Protein 1KNA (pdb70)

Organism: Drosophila melanogaster (NCBI:txid7227)

Solvent-accessible surface area: 4051 Å² total

B-factor: mean 25.81, std 12.1, range [9.49, 65.36]

GO terms:
  GO:0000278 mitotic cell cycle (P, IDA)
  GO:0000182 rDNA binding (F, IDA)
  GO:0000779 condensed chromosome, centromeric region (C, IDA)
  GO:0000781 chromosome, telomeric region (C, IDA)
  GO:0000791 euchromatin (C, IDA)
  GO:0000792 heterochromatin (C, IDA)
  GO:0000793 condensed chromosome (C, IDA)
  GO:0005634 nucleus (C, IDA)
  GO:0005694 chromosome (C, IDA)
  GO:0005700 polytene chromosome (C, IDA)
  GO:0005701 polytene chromosome chromocenter (C, IDA)
  GO:0005721 pericentric heterochromatin (C, IDA)
  GO:0010369 chromocenter (C, IDA)
  GO:0003682 chromatin binding (F, IDA)
  GO:0003696 satellite DNA binding (F, IDA)
  GO:0003723 RNA binding (F, IDA)
  GO:0031507 heterochromatin formation (P, IDA)
  GO:0031507 heterochromatin formation (P, HMP)
  GO:0031508 pericentric heterochromatin formation (P, HMP)
  GO:0005703 polytene chromosome puff (C, TAS)

Nearest PDB structures (foldseek):
  6mha-assembly1_A  TM=1.016E+00  e=1.166E-08  Drosophila melanogaster
  1q3l-assembly1_A  TM=1.016E+00  e=1.242E-08  Drosophila melanogaster
  6asz-assembly1_A  TM=1.015E+00  e=2.327E-08  Drosophila melanogaster
  3fdt-assembly1_A  TM=9.803E-01  e=2.278E-06  Homo sapiens
  6v2r-assembly1_A  TM=9.323E-01  e=3.183E-05  Homo sapiens

Structure (mmCIF, N/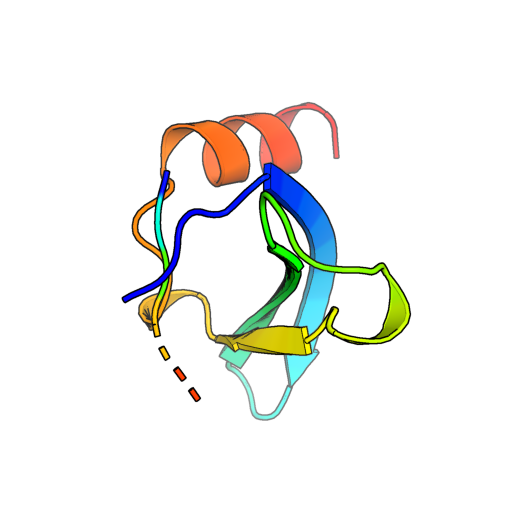CA/C/O backbone):
data_1KNA
#
_entry.id   1KNA
#
_cell.length_a   33.792
_cell.length_b   76.883
_cell.length_c   75.548
_cell.angle_alpha   90.00
_cell.angle_beta   90.00
_cell.angle_gamma   90.00
#
_symmetry.space_group_name_H-M   'C 2 2 21'
#
loop_
_entity.id
_entity.type
_entity.pdbx_description
1 polymer 'HETEROCHROMATIN PROTEIN 1'
2 polymer 'METHYLATED Histone H3'
3 water water
#
loop_
_atom_site.group_PDB
_atom_site.id
_atom_site.type_symbol
_atom_site.label_atom_id
_atom_site.label_alt_id
_atom_site.label_comp_id
_atom_site.label_asym_id
_atom_site.label_entity_id
_atom_site.label_seq_id
_atom_site.pdbx_PDB_ins_code
_atom_site.Cartn_x
_atom_site.Cartn_y
_atom_site.Cartn_z
_atom_site.occupancy
_atom_site.B_iso_or_equiv
_atom_site.auth_seq_id
_atom_site.auth_comp_id
_atom_site.auth_asym_id
_atom_site.auth_atom_id
_atom_site.pdbx_PDB_model_num
ATOM 1 N N . GLU A 1 16 ? -3.828 24.748 6.636 1.00 31.57 23 GLU A N 1
ATOM 2 C CA . GLU A 1 16 ? -4.783 24.790 7.773 1.00 29.60 23 GLU A CA 1
ATOM 3 C C . GLU A 1 16 ? -4.593 26.009 8.675 1.00 27.27 23 GLU A C 1
ATOM 4 O O . GLU A 1 16 ? -5.480 26.335 9.460 1.00 26.01 23 GLU A O 1
ATOM 10 N N . TYR A 1 17 ? -3.447 26.681 8.565 1.00 23.59 24 TYR A N 1
ATOM 11 C CA . TYR A 1 17 ? -3.190 27.882 9.369 1.00 22.52 24 TYR A CA 1
ATOM 12 C C . TYR A 1 17 ? -2.692 29.043 8.517 1.00 20.86 24 TYR A C 1
ATOM 13 O O . TYR A 1 17 ? -2.003 28.843 7.517 1.00 20.31 24 TYR A O 1
ATOM 22 N N . ALA A 1 18 ? -3.033 30.258 8.934 1.00 20.55 25 ALA A N 1
ATOM 23 C CA . ALA A 1 18 ? -2.621 31.463 8.222 1.00 18.69 25 ALA A CA 1
ATOM 24 C C . ALA A 1 18 ? -1.126 31.717 8.405 1.00 17.45 25 ALA A C 1
ATOM 25 O O . ALA A 1 18 ? -0.618 31.715 9.526 1.00 15.87 25 ALA A O 1
ATOM 27 N N . VAL A 1 19 ? -0.429 31.934 7.292 1.00 16.89 26 VAL A N 1
ATOM 28 C CA . VAL A 1 19 ? 1.010 32.187 7.310 1.00 13.63 26 VAL A CA 1
ATOM 29 C C . VAL A 1 19 ? 1.304 33.684 7.295 1.00 16.01 26 VAL A C 1
ATOM 30 O O . VAL A 1 19 ? 0.724 34.428 6.508 1.00 14.36 26 VAL A O 1
ATOM 34 N N . GLU A 1 20 ? 2.211 34.115 8.167 1.00 15.95 27 GLU A N 1
ATOM 35 C CA . GLU A 1 20 ? 2.592 35.522 8.241 1.00 14.59 27 GLU A CA 1
ATOM 36 C C . GLU A 1 20 ? 3.687 35.820 7.222 1.00 14.79 27 GLU A C 1
ATOM 37 O O . GLU A 1 20 ? 3.587 36.764 6.438 1.00 14.29 27 GLU A O 1
ATOM 43 N N . LYS A 1 21 ? 4.745 35.016 7.241 1.00 15.37 28 LYS A N 1
ATOM 44 C CA . LYS A 1 21 ? 5.848 35.215 6.312 1.00 16.30 28 LYS A CA 1
ATOM 45 C C . LYS A 1 21 ? 6.806 34.036 6.268 1.00 17.03 28 LYS A C 1
ATOM 46 O O . LYS A 1 21 ? 6.856 33.209 7.185 1.00 14.73 28 LYS A O 1
ATOM 52 N N . ILE A 1 22 ? 7.571 33.978 5.186 1.00 14.25 29 ILE A N 1
ATOM 53 C CA . ILE A 1 22 ? 8.568 32.944 5.005 1.00 16.46 29 ILE A CA 1
ATOM 54 C C . ILE A 1 22 ? 9.864 33.559 5.517 1.00 17.47 29 ILE A C 1
ATOM 55 O O . ILE A 1 22 ? 10.249 34.653 5.105 1.00 15.05 29 ILE A O 1
ATOM 60 N N . ILE A 1 23 ? 10.515 32.852 6.431 1.00 16.35 30 ILE A N 1
ATOM 61 C CA . ILE A 1 23 ? 11.749 33.313 7.044 1.00 18.06 30 ILE A CA 1
ATOM 62 C C . ILE A 1 23 ? 12.984 32.735 6.373 1.00 17.84 30 ILE A C 1
ATOM 63 O O . ILE A 1 23 ? 14.001 33.410 6.240 1.00 18.84 30 ILE A O 1
ATOM 68 N N . ASP A 1 24 ? 12.893 31.482 5.947 1.00 17.92 31 ASP A N 1
ATOM 69 C CA . ASP A 1 24 ? 14.032 30.828 5.324 1.00 18.43 31 ASP A CA 1
ATOM 70 C C . ASP A 1 24 ? 13.576 29.695 4.412 1.00 17.54 31 ASP A C 1
ATOM 71 O O . ASP A 1 24 ? 12.399 29.334 4.400 1.00 15.06 31 ASP A O 1
ATOM 76 N N . ARG A 1 25 ? 14.524 29.145 3.658 1.00 16.95 32 ARG A N 1
ATOM 77 C CA . ARG A 1 25 ? 14.268 28.063 2.712 1.00 18.42 32 ARG A CA 1
ATOM 78 C C . ARG A 1 25 ? 15.437 27.080 2.728 1.00 19.18 32 ARG A C 1
ATOM 79 O O . ARG A 1 25 ? 16.585 27.478 2.895 1.00 20.25 32 ARG A O 1
ATOM 87 N N . ARG A 1 26 ? 15.141 25.797 2.561 1.00 18.67 33 ARG A N 1
ATOM 88 C CA . ARG A 1 26 ? 16.188 24.788 2.545 1.00 20.16 33 ARG A CA 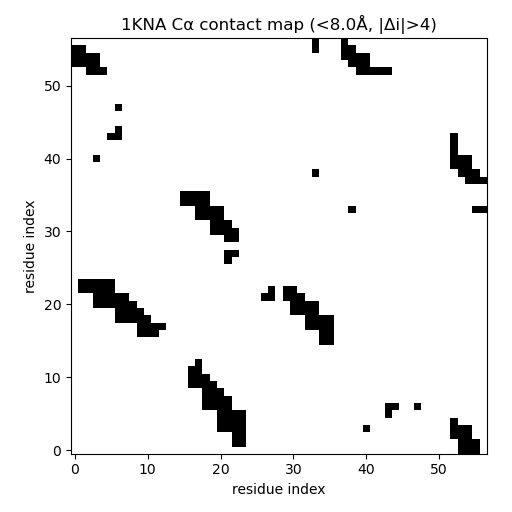1
ATOM 89 C C . ARG A 1 26 ? 15.717 23.580 1.763 1.00 19.27 33 ARG A C 1
ATOM 90 O O . ARG A 1 26 ? 14.550 23.478 1.385 1.00 18.53 33 ARG A O 1
ATOM 98 N N . VAL A 1 27 ? 16.644 22.664 1.530 1.00 19.59 34 VAL A N 1
ATOM 99 C CA . VAL A 1 27 ? 16.343 21.435 0.826 1.00 18.85 34 VAL A CA 1
ATOM 100 C C . VAL A 1 27 ? 16.705 20.284 1.755 1.00 20.25 34 VAL A C 1
ATOM 101 O O . VAL A 1 27 ? 17.833 20.213 2.247 1.00 18.48 34 VAL A O 1
ATOM 105 N N . ARG A 1 28 ? 15.743 19.397 1.995 1.00 19.59 35 ARG A N 1
ATOM 106 C CA . ARG A 1 28 ? 15.934 18.236 2.864 1.00 22.25 35 ARG A CA 1
ATOM 107 C C . ARG A 1 28 ? 15.264 17.021 2.231 1.00 21.03 35 ARG A C 1
ATOM 108 O O . ARG A 1 28 ? 14.101 17.078 1.846 1.00 20.72 35 ARG A O 1
ATOM 116 N N . LYS A 1 29 ? 15.999 15.923 2.124 1.00 21.65 36 LYS A N 1
ATOM 117 C CA . LYS A 1 29 ? 15.451 14.718 1.525 1.00 22.34 36 LYS A CA 1
ATOM 118 C C . LYS A 1 29 ? 14.928 15.017 0.125 1.00 20.36 36 LYS A C 1
ATOM 119 O O . LYS A 1 29 ? 13.909 14.471 -0.293 1.00 22.37 36 LYS A O 1
ATOM 125 N N . GLY A 1 30 ? 15.633 15.888 -0.590 1.00 17.31 37 GLY A N 1
ATOM 126 C CA . GLY A 1 30 ? 15.239 16.243 -1.945 1.00 19.27 37 GLY A CA 1
ATOM 127 C C . GLY A 1 30 ? 13.954 17.051 -2.037 1.00 20.65 37 GLY A C 1
ATOM 128 O O . GLY A 1 30 ? 13.402 17.224 -3.125 1.00 20.77 37 GLY A O 1
ATOM 129 N N . MET A 1 31 ? 13.488 17.549 -0.893 1.00 19.08 38 MET A N 1
ATOM 130 C CA . MET A 1 31 ? 12.268 18.354 -0.808 1.00 22.90 38 MET A CA 1
ATOM 131 C C . MET A 1 31 ? 12.584 19.788 -0.427 1.00 21.59 38 MET A C 1
ATOM 132 O O . MET A 1 31 ? 13.381 20.030 0.476 1.00 20.12 38 MET A O 1
ATOM 137 N N . VAL A 1 32 ? 11.952 20.740 -1.102 1.00 21.58 39 VAL A N 1
ATOM 138 C CA . VAL A 1 32 ? 12.161 22.142 -0.770 1.00 20.42 39 VAL A CA 1
ATOM 139 C C . VAL A 1 32 ? 11.284 22.418 0.453 1.00 19.70 39 VAL A C 1
ATOM 140 O O . VAL A 1 32 ? 10.124 22.004 0.492 1.00 19.21 39 VAL A O 1
ATOM 144 N N . GLU A 1 33 ? 11.841 23.090 1.456 1.00 17.61 40 GLU A N 1
ATOM 145 C CA . GLU A 1 33 ? 11.085 23.415 2.661 1.00 15.26 40 GLU A CA 1
ATOM 146 C C . GLU A 1 33 ? 11.253 24.875 3.021 1.00 14.60 40 GLU A C 1
ATOM 147 O O . GLU A 1 33 ? 12.309 25.461 2.786 1.00 14.12 40 GLU A O 1
ATOM 153 N N . TYR A 1 34 ? 10.209 25.454 3.603 1.00 13.15 41 TYR A N 1
ATOM 154 C CA . TYR A 1 34 ? 10.222 26.858 4.007 1.00 12.31 41 TYR A CA 1
ATOM 155 C C . TYR A 1 34 ? 10.031 26.974 5.517 1.00 13.07 41 TYR A C 1
ATOM 156 O O . TYR A 1 34 ? 9.218 26.262 6.103 1.00 13.02 41 TYR A O 1
ATOM 165 N N . TYR A 1 35 ? 10.793 27.863 6.146 1.00 13.23 42 TYR A N 1
ATOM 166 C CA . TYR A 1 35 ? 10.673 28.078 7.582 1.00 14.11 42 TYR A CA 1
ATOM 167 C C . TYR A 1 35 ? 9.610 29.165 7.722 1.00 13.70 42 TYR A C 1
ATOM 168 O O . TYR A 1 35 ? 9.809 30.300 7.292 1.00 14.66 42 TYR A O 1
ATOM 177 N N . LEU A 1 36 ? 8.483 28.810 8.320 1.00 12.40 43 LEU A N 1
ATOM 178 C CA . LEU A 1 36 ? 7.376 29.738 8.444 1.00 12.97 43 LEU A CA 1
ATOM 179 C C . LEU A 1 36 ? 7.082 30.324 9.817 1.00 15.19 43 LEU A C 1
ATOM 180 O O . LEU A 1 36 ? 7.223 29.661 10.854 1.00 13.10 43 LEU A O 1
ATOM 185 N N . LYS A 1 37 ? 6.659 31.585 9.798 1.00 15.06 44 LYS A N 1
ATOM 186 C CA . LYS A 1 37 ? 6.239 32.302 10.996 1.00 14.16 44 LYS A CA 1
ATOM 187 C C . LYS A 1 37 ? 4.727 32.303 10.825 1.00 14.92 44 LYS A C 1
ATOM 188 O O . LYS A 1 37 ? 4.210 32.827 9.837 1.00 17.56 44 LYS A O 1
ATOM 194 N N . TRP A 1 38 ? 4.012 31.701 11.768 1.00 14.26 45 TRP A N 1
ATOM 195 C CA . TRP A 1 38 ? 2.563 31.634 11.659 1.00 14.43 45 TRP A CA 1
ATOM 196 C C . TRP A 1 38 ? 1.893 32.878 12.223 1.00 15.50 45 TRP A C 1
ATOM 197 O O . TRP A 1 38 ? 2.272 33.371 13.285 1.00 17.76 45 TRP A O 1
ATOM 208 N N . LYS A 1 39 ? 0.906 33.398 11.499 1.00 16.78 46 LYS A N 1
ATOM 209 C CA . LYS A 1 39 ? 0.204 34.599 11.946 1.00 18.41 46 LYS A CA 1
ATOM 210 C C . LYS A 1 39 ? -0.528 34.340 13.260 1.00 16.47 46 LYS A C 1
ATOM 211 O O . LYS A 1 39 ? -1.242 33.348 13.401 1.00 16.91 46 LYS A O 1
ATOM 217 N N . GLY A 1 40 ? -0.334 35.234 14.222 1.00 17.46 47 GLY A N 1
ATOM 218 C CA . GLY A 1 40 ? -0.985 35.086 15.510 1.00 18.07 47 GLY A CA 1
ATOM 219 C C . GLY A 1 40 ? -0.293 34.122 16.458 1.00 18.56 47 GLY A C 1
ATOM 220 O O . GLY A 1 40 ? -0.774 33.910 17.567 1.00 18.49 47 GLY A O 1
ATOM 221 N N . TYR A 1 41 ? 0.821 33.524 16.032 1.00 19.03 48 TYR A N 1
ATOM 222 C CA . TYR A 1 41 ? 1.563 32.598 16.894 1.00 18.90 48 TYR A CA 1
ATOM 223 C C . TYR A 1 41 ? 2.960 33.127 17.204 1.00 19.56 48 TYR A C 1
ATOM 224 O O . TYR A 1 41 ? 3.514 33.915 16.445 1.00 20.68 48 TYR A O 1
ATOM 233 N N . PRO A 1 42 ? 3.547 32.694 18.331 1.00 19.40 49 PRO A N 1
ATOM 234 C CA . PRO A 1 42 ? 4.886 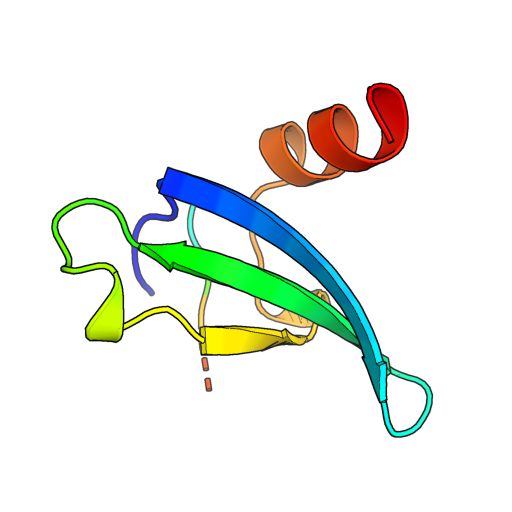33.132 18.734 1.00 20.13 49 PRO A CA 1
ATOM 235 C C . PRO A 1 42 ? 5.967 32.547 17.830 1.00 20.39 49 PRO A C 1
ATOM 236 O O . PRO A 1 42 ? 5.752 31.527 17.159 1.00 19.10 49 PRO A O 1
ATOM 240 N N . GLU A 1 43 ? 7.125 33.201 17.813 1.00 20.70 50 GLU A N 1
ATOM 241 C CA . GLU A 1 43 ? 8.257 32.755 17.008 1.00 22.71 50 GLU A CA 1
ATOM 242 C C . GLU A 1 43 ? 8.602 31.317 17.374 1.00 22.16 50 GLU A C 1
ATOM 243 O O . GLU A 1 43 ? 9.076 30.554 16.535 1.00 20.40 50 GLU A O 1
ATOM 249 N N . THR A 1 44 ? 8.374 30.958 18.634 1.00 21.85 51 THR A N 1
ATOM 250 C CA . THR A 1 44 ? 8.673 29.613 19.109 1.00 22.63 51 THR A CA 1
ATOM 251 C C . THR A 1 44 ? 7.890 28.542 18.362 1.00 21.78 51 THR A C 1
ATOM 252 O O . THR A 1 44 ? 8.225 27.365 18.439 1.00 22.25 51 THR A O 1
ATOM 256 N N . GLU A 1 45 ? 6.848 28.943 17.641 1.00 19.10 52 GLU A N 1
ATOM 257 C CA . GLU A 1 45 ? 6.047 27.978 16.890 1.00 18.09 52 GLU A CA 1
ATOM 258 C C . GLU A 1 45 ? 6.465 27.901 15.416 1.00 17.59 52 GLU A C 1
ATOM 259 O O . GLU A 1 45 ? 5.836 27.200 14.623 1.00 16.50 52 GLU A O 1
ATOM 265 N N . ASN A 1 46 ? 7.506 28.635 15.039 1.00 16.48 53 ASN A N 1
ATOM 266 C CA . ASN A 1 46 ? 7.972 28.583 13.656 1.00 17.61 53 ASN A CA 1
ATOM 267 C C . ASN A 1 46 ? 8.328 27.139 13.341 1.00 18.23 53 ASN A C 1
ATOM 268 O O . ASN A 1 46 ? 8.868 26.429 14.189 1.00 18.81 53 ASN A O 1
ATOM 273 N N . THR A 1 47 ? 8.019 26.704 12.126 1.00 17.94 54 THR A N 1
ATOM 274 C CA . THR A 1 47 ? 8.318 25.335 11.724 1.00 19.24 54 THR A CA 1
ATOM 275 C C . THR A 1 47 ? 8.693 25.254 10.254 1.00 18.70 54 THR A C 1
ATOM 276 O O . THR A 1 47 ? 8.340 26.131 9.461 1.00 16.50 54 THR A O 1
ATOM 280 N N . TRP A 1 48 ? 9.418 24.197 9.908 1.00 17.23 55 TRP A N 1
ATOM 281 C CA . TRP A 1 48 ? 9.822 23.951 8.531 1.00 17.45 55 TRP A CA 1
ATOM 282 C C . TRP A 1 48 ? 8.725 23.121 7.886 1.00 17.62 55 TRP A C 1
ATOM 283 O O . TRP A 1 48 ? 8.325 22.083 8.422 1.00 18.40 55 TRP A O 1
ATOM 294 N N . GLU A 1 49 ? 8.240 23.576 6.736 1.00 16.67 56 GLU A N 1
ATOM 295 C CA . GLU A 1 49 ? 7.177 22.874 6.025 1.00 15.92 56 GLU A CA 1
ATOM 296 C C . GLU A 1 49 ? 7.538 22.652 4.559 1.00 16.31 56 GLU A C 1
ATOM 297 O O . GLU A 1 49 ? 8.052 23.5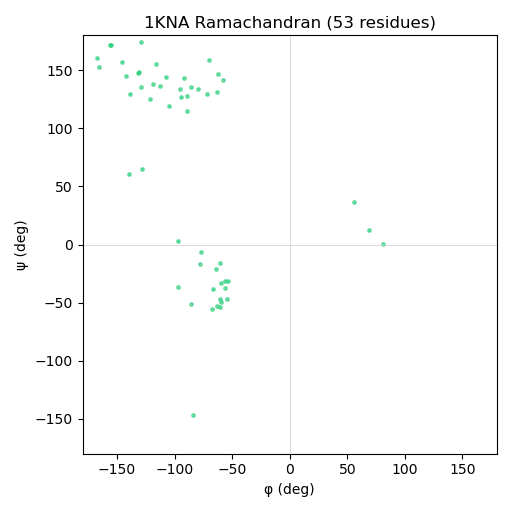52 3.901 1.00 16.14 56 GLU A O 1
ATOM 303 N N . PRO A 1 50 ? 7.290 21.442 4.033 1.00 16.90 57 PRO A N 1
ATOM 304 C CA . PRO A 1 50 ? 7.600 21.173 2.625 1.00 17.26 57 PRO A CA 1
ATOM 305 C C . PRO A 1 50 ? 6.741 22.121 1.789 1.00 17.51 57 PRO A C 1
ATOM 306 O O . PRO A 1 50 ? 5.621 22.448 2.179 1.00 16.98 57 PRO A O 1
ATOM 310 N N . GLU A 1 51 ? 7.270 22.564 0.655 1.00 18.86 58 GLU A N 1
ATOM 311 C CA . GLU A 1 51 ? 6.561 23.504 -0.203 1.00 20.06 58 GLU A CA 1
ATOM 312 C C . GLU A 1 51 ? 5.154 23.072 -0.604 1.00 18.23 58 GLU A C 1
ATOM 313 O O . GLU A 1 51 ? 4.281 23.914 -0.788 1.00 16.51 58 GLU A O 1
ATOM 319 N N . ASN A 1 52 ? 4.932 21.768 -0.732 1.00 18.66 59 ASN A N 1
ATOM 320 C CA . ASN A 1 52 ? 3.619 21.260 -1.116 1.00 19.45 59 ASN A CA 1
ATOM 321 C C . ASN A 1 52 ? 2.559 21.582 -0.061 1.00 18.87 59 ASN A C 1
ATOM 322 O O . ASN A 1 52 ? 1.366 21.595 -0.359 1.00 21.06 59 ASN A O 1
ATOM 327 N N . ASN A 1 53 ? 2.995 21.844 1.168 1.00 16.74 60 ASN A N 1
ATOM 328 C CA . ASN A 1 53 ? 2.079 22.171 2.267 1.00 14.26 60 ASN A CA 1
ATOM 329 C C . ASN A 1 53 ? 1.581 23.610 2.218 1.00 14.8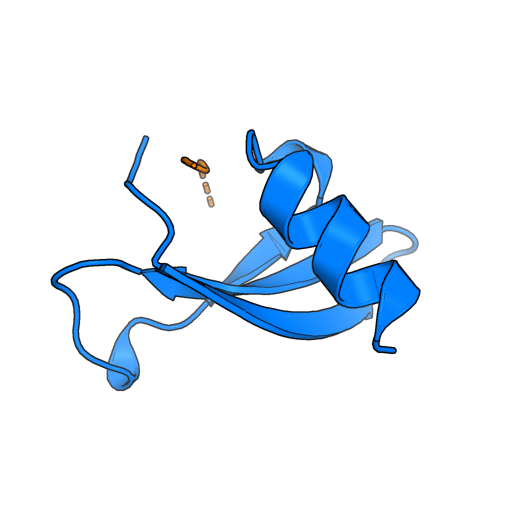0 60 ASN A C 1
ATOM 330 O O . ASN A 1 53 ? 0.589 23.958 2.864 1.00 13.38 60 ASN A O 1
ATOM 335 N N . LEU A 1 54 ? 2.271 24.444 1.451 1.00 14.95 61 LEU A N 1
ATOM 336 C CA . LEU A 1 54 ? 1.909 25.851 1.356 1.00 17.10 61 LEU A CA 1
ATOM 337 C C . LEU A 1 54 ? 0.950 26.258 0.257 1.00 17.51 61 LEU A C 1
ATOM 338 O O . LEU A 1 54 ? 0.985 25.739 -0.856 1.00 16.36 61 LEU A O 1
ATOM 343 N N . ASP A 1 55 ? 0.100 27.215 0.601 1.00 19.15 62 ASP A N 1
ATOM 344 C CA . ASP A 1 55 ? -0.821 27.824 -0.341 1.00 18.07 62 ASP A CA 1
ATOM 345 C C . ASP A 1 55 ? -0.546 29.319 -0.139 1.00 17.22 62 ASP A C 1
ATOM 346 O O . ASP A 1 55 ? -1.397 30.058 0.355 1.00 17.02 62 ASP A O 1
ATOM 351 N N . CYS A 1 56 ? 0.674 29.737 -0.478 1.00 17.41 63 CYS A N 1
ATOM 352 C CA . CYS A 1 56 ? 1.103 31.139 -0.354 1.00 19.11 63 CYS A CA 1
ATOM 353 C C . CYS A 1 56 ? 1.942 31.501 -1.563 1.00 18.57 63 CYS A C 1
ATOM 354 O O . CYS A 1 56 ? 3.112 31.857 -1.416 1.00 16.53 63 CYS A O 1
ATOM 357 N N . GLN A 1 57 ? 1.366 31.419 -2.754 1.00 20.49 64 GLN A N 1
ATOM 358 C CA . GLN A 1 57 ? 2.131 31.735 -3.954 1.00 23.66 64 GLN A CA 1
ATOM 359 C C . GLN A 1 57 ? 2.733 33.139 -3.913 1.00 20.37 64 GLN A C 1
ATOM 360 O O . GLN A 1 57 ? 3.854 33.350 -4.365 1.00 19.41 64 GLN A O 1
ATOM 366 N N . ASP A 1 58 ? 1.989 34.091 -3.363 1.00 21.12 65 ASP A N 1
ATOM 367 C CA . ASP A 1 58 ? 2.467 35.465 -3.265 1.00 21.43 65 ASP A CA 1
ATOM 368 C C . ASP A 1 58 ? 3.738 35.544 -2.431 1.00 19.55 65 ASP A C 1
ATOM 369 O O . ASP A 1 58 ? 4.754 36.091 -2.872 1.00 18.25 65 ASP A O 1
ATOM 374 N N . LEU A 1 59 ? 3.679 34.999 -1.220 1.00 15.81 66 LEU A N 1
ATOM 375 C CA . LEU A 1 59 ? 4.833 35.012 -0.330 1.00 16.92 66 LEU A CA 1
ATOM 376 C C . LEU A 1 59 ? 6.021 34.275 -0.942 1.00 16.37 66 LEU A C 1
ATOM 377 O O . LEU A 1 59 ? 7.143 34.776 -0.920 1.00 15.05 66 LEU A O 1
ATOM 382 N N . ILE A 1 60 ? 5.773 33.088 -1.489 1.00 15.89 67 ILE A N 1
ATOM 383 C CA . ILE A 1 60 ? 6.845 32.310 -2.100 1.00 17.23 67 ILE A CA 1
ATOM 384 C C . ILE A 1 60 ? 7.456 33.118 -3.233 1.00 17.81 67 ILE A C 1
ATOM 385 O O . ILE A 1 60 ? 8.673 33.259 -3.329 1.00 16.49 67 ILE A O 1
ATOM 390 N N . GLN A 1 61 ? 6.588 33.639 -4.090 1.00 19.10 68 GLN A N 1
ATOM 391 C CA . GLN A 1 61 ? 7.001 34.451 -5.224 1.00 22.83 68 GLN A CA 1
ATOM 392 C C . GLN A 1 61 ? 7.863 35.618 -4.749 1.00 23.08 68 GLN A C 1
ATOM 393 O O . GLN A 1 61 ? 8.930 35.890 -5.305 1.00 24.75 68 GLN A O 1
ATOM 399 N N . GLN A 1 62 ? 7.401 36.301 -3.708 1.00 22.25 69 GLN A N 1
ATOM 400 C CA . GLN A 1 62 ? 8.124 37.443 -3.160 1.00 22.58 69 GLN A CA 1
ATOM 401 C C . GLN A 1 62 ? 9.450 37.019 -2.527 1.00 24.53 69 GLN A C 1
ATOM 402 O O . GLN A 1 62 ? 10.449 37.728 -2.643 1.00 25.22 69 GLN A O 1
ATOM 408 N N . TYR A 1 63 ? 9.458 35.868 -1.859 1.00 24.60 70 TYR A N 1
ATOM 409 C CA . TYR A 1 63 ? 10.674 35.373 -1.224 1.00 24.81 70 TYR A CA 1
ATOM 4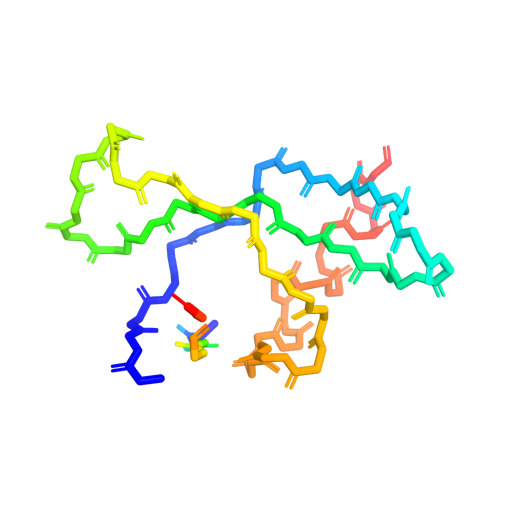10 C C . TYR A 1 63 ? 11.760 35.078 -2.252 1.00 26.64 70 TYR A C 1
ATOM 411 O O . TYR A 1 63 ? 12.885 35.564 -2.129 1.00 26.94 70 TYR A O 1
ATOM 420 N N . GLU A 1 64 ? 11.423 34.287 -3.264 1.00 29.90 71 GLU A N 1
ATOM 421 C CA . GLU A 1 64 ? 12.382 33.938 -4.304 1.00 35.64 71 GLU A CA 1
ATOM 422 C C . GLU A 1 64 ? 12.888 35.195 -5.007 1.00 37.95 71 GLU A C 1
ATOM 423 O O . GLU A 1 64 ? 14.040 35.257 -5.427 1.00 38.20 71 GLU A O 1
ATOM 429 N N . ALA A 1 65 ? 12.021 36.196 -5.122 1.00 40.45 72 ALA A N 1
ATOM 430 C CA . ALA A 1 65 ? 12.372 37.449 -5.779 1.00 43.06 72 ALA A CA 1
ATOM 431 C C . ALA A 1 65 ? 13.407 38.245 -4.991 1.00 44.38 72 ALA A C 1
ATOM 432 O O . ALA A 1 65 ? 14.461 38.597 -5.518 1.00 45.57 72 ALA A O 1
ATOM 434 N N . SER A 1 66 ? 13.102 38.531 -3.729 1.00 45.87 73 SER A N 1
ATOM 435 C CA . SER A 1 66 ? 14.005 39.297 -2.877 1.00 46.92 73 SER A CA 1
ATOM 436 C C . SER A 1 66 ? 15.164 38.439 -2.373 1.00 47.56 73 SER A C 1
ATOM 437 O O . SER A 1 66 ? 16.087 38.944 -1.734 1.00 46.12 73 SER A O 1
ATOM 440 N N . ARG A 1 67 ? 15.104 37.143 -2.654 1.00 49.91 74 ARG A N 1
ATOM 441 C CA . ARG A 1 67 ? 16.144 36.217 -2.224 1.00 53.02 74 ARG A CA 1
ATOM 442 C C . ARG A 1 67 ? 17.503 36.650 -2.763 1.00 53.35 74 ARG A C 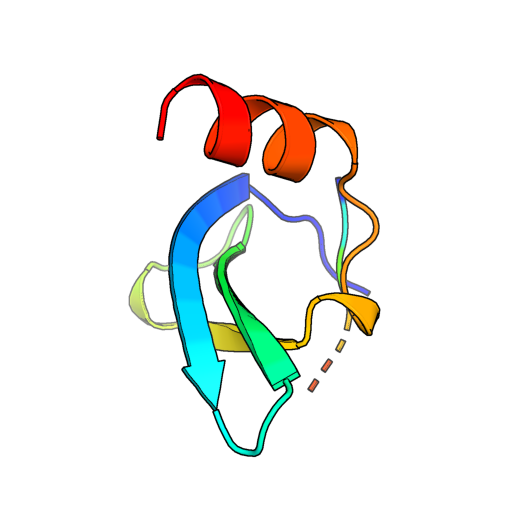1
ATOM 443 O O . ARG A 1 67 ? 18.401 36.913 -1.937 1.00 54.77 74 ARG A O 1
ATOM 451 N N . GLN B 2 5 ? -0.293 33.300 2.301 1.00 30.89 5 GLN P N 1
ATOM 452 C CA . GLN B 2 5 ? -1.714 33.046 2.668 1.00 26.94 5 GLN P CA 1
ATOM 453 C C . GLN B 2 5 ? -1.831 32.006 3.781 1.00 24.50 5 GLN P C 1
ATOM 454 O O . GLN B 2 5 ? -1.768 32.360 4.955 1.00 19.76 5 GLN P O 1
ATOM 460 N N . THR B 2 6 ? -2.001 30.734 3.416 1.00 22.18 6 THR P N 1
ATOM 461 C CA . THR B 2 6 ? -2.125 29.662 4.406 1.00 21.28 6 THR P CA 1
ATOM 462 C C . THR B 2 6 ? -1.181 28.500 4.115 1.00 21.91 6 THR P C 1
ATOM 463 O O . THR B 2 6 ? -0.504 28.470 3.085 1.00 22.17 6 THR P O 1
ATOM 467 N N . ALA B 2 7 ? -1.147 27.538 5.031 1.00 21.62 7 ALA P N 1
ATOM 468 C CA . ALA B 2 7 ? -0.300 26.367 4.868 1.00 21.11 7 ALA P CA 1
ATOM 469 C C . ALA B 2 7 ? -0.678 25.270 5.845 1.00 21.40 7 ALA P C 1
ATOM 470 O O . ALA B 2 7 ? -1.214 25.534 6.921 1.00 20.60 7 ALA P O 1
ATOM 472 N N . ARG B 2 8 ? -0.396 24.033 5.451 1.00 21.67 8 ARG P N 1
ATOM 473 C CA . ARG B 2 8 ? -0.678 22.869 6.279 1.00 21.12 8 ARG P CA 1
ATOM 474 C C . ARG B 2 8 ? 0.492 22.715 7.24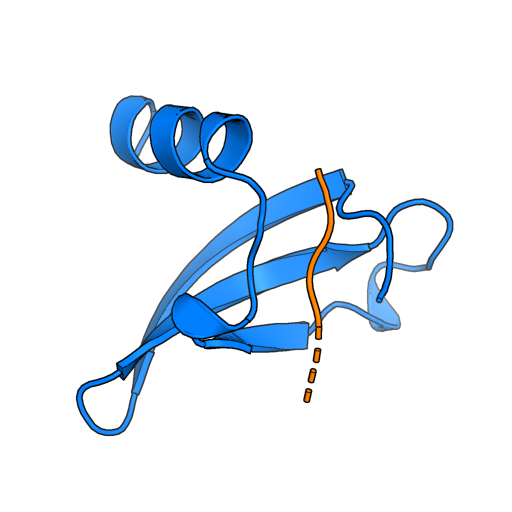8 1.00 20.15 8 ARG P C 1
ATOM 475 O O . ARG B 2 8 ? 1.642 22.935 6.875 1.00 20.44 8 ARG P O 1
ATOM 494 N N . SER B 2 10 ? 2.641 20.220 9.158 1.00 29.08 10 SER P N 1
ATOM 495 C CA . SER B 2 10 ? 2.981 18.804 9.243 1.00 33.14 10 SER P CA 1
ATOM 496 C C . SER B 2 10 ? 3.217 18.368 10.685 1.00 35.00 10 SER P C 1
ATOM 497 O O . SER B 2 10 ? 3.151 19.233 11.583 1.00 35.84 10 SER P O 1
#

Radius of gyration: 10.45 Å; Cα contacts (8 Å, |Δi|>4): 101; chains: 2; bounding box: 21×25×25 Å

Sequence (57 aa):
EYAVEKIIDRRVRKGMVEYYLKWKGYPETENTWEPENNLDCQDLIQQYEASRQTARS

Secondary structure (DSSP, 8-state):
-EEEEEEEEEEEETTEEEEEEEETTS-GGG-EEEEGGGEE-HHHHHHHHHH-/-EE--

InterPro domains:
  IPR000953 Chromo/chromo shadow domain [PS50013] (24-82)
  IPR000953 Chromo/chromo shadow domain [PS50013] (147-205)
  IPR000953 Chromo/chromo shadow domain [SM00298] (23-75)
  IPR000953 Chromo/chromo shadow domain [SM00298] (146-198)
  IPR008251 Chromo shadow domain [PF01393] (143-202)
  IPR008251 Chromo shadow domain [SM00300] (141-203)
  IPR016197 Chromo-like domain superfamily [SSF54160] (18-76)
  IPR016197 Chromo-like domain superfamily [SSF54160] (140-203)
  IPR017984 Chromo domain subgroup [PR00504] (21-29)
  IPR017984 Chromo domain subgroup [PR00504] (34-48)
  IPR017984 Chromo domain subgroup [PR00504] (49-61)
  IPR023779 Chromo domain, conserved site [PS00598] (41-61)
  IPR023780 Chromo domain [PF00385] (24-72)
  IPR051219 Heterochromatin-associated chromo domain-containing protein [PTHR22812] (1-199)

CATH classification: 2.40.50.40

Foldseek 3Di:
DFAFDAFDDWDADPNFIWTFTDTPPDDPVPTDIGTPVPDPCCPRVVVVVVVD/DDDDD